Protein AF-A0ABD0Q1V8-F1 (afdb_monomer_lite)

Structure (mmCIF, N/CA/C/O backbone):
data_AF-A0ABD0Q1V8-F1
#
_entry.id   AF-A0ABD0Q1V8-F1
#
loop_
_atom_site.group_PDB
_atom_site.id
_atom_site.type_symbol
_atom_site.label_atom_id
_atom_site.label_alt_id
_atom_site.label_comp_id
_atom_site.label_asym_id
_atom_site.label_entity_id
_atom_site.label_seq_id
_atom_site.pdbx_PDB_ins_code
_atom_site.Cartn_x
_atom_site.Cartn_y
_atom_site.Cartn_z
_atom_site.occupancy
_atom_si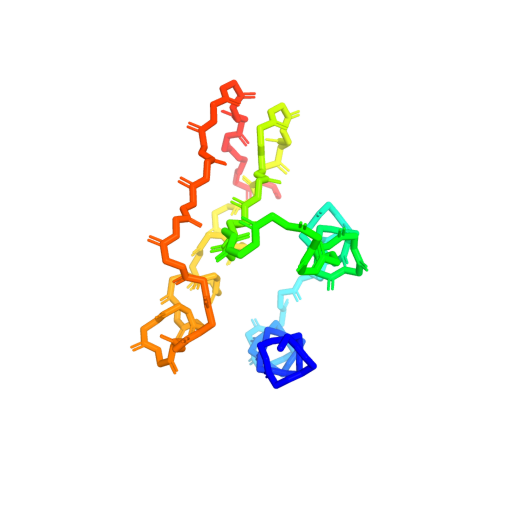te.B_iso_or_equiv
_atom_site.auth_seq_id
_atom_site.auth_comp_id
_atom_site.auth_asym_id
_atom_site.auth_atom_id
_atom_site.pdbx_PDB_model_num
ATOM 1 N N . MET A 1 1 ? 0.541 -4.029 13.473 1.00 75.94 1 MET A N 1
ATOM 2 C CA . MET A 1 1 ? 1.237 -3.275 12.403 1.00 75.94 1 MET A CA 1
ATOM 3 C C . MET A 1 1 ? 2.575 -3.886 12.014 1.00 75.94 1 MET A C 1
ATOM 5 O O . MET A 1 1 ? 2.841 -3.969 10.822 1.00 75.94 1 MET A O 1
ATOM 9 N N . GLU A 1 2 ? 3.413 -4.338 12.957 1.00 80.94 2 GLU A N 1
ATOM 10 C CA . GLU A 1 2 ? 4.690 -4.981 12.595 1.00 80.94 2 GLU A CA 1
ATOM 11 C C . GLU A 1 2 ? 4.510 -6.226 11.713 1.00 80.94 2 GLU A C 1
ATOM 13 O O . GLU A 1 2 ? 5.272 -6.410 10.765 1.00 80.94 2 GLU A O 1
ATOM 18 N N . ASP A 1 3 ? 3.464 -7.026 11.947 1.00 87.19 3 ASP A N 1
ATOM 19 C CA . ASP A 1 3 ? 3.148 -8.188 11.104 1.00 87.19 3 ASP A CA 1
ATOM 20 C C . ASP A 1 3 ? 2.707 -7.799 9.687 1.00 87.19 3 ASP A C 1
ATOM 22 O O . ASP A 1 3 ? 3.124 -8.435 8.716 1.00 87.19 3 ASP A O 1
ATOM 26 N N . PHE A 1 4 ? 1.936 -6.712 9.548 1.00 89.62 4 PHE A N 1
ATOM 27 C CA . PHE A 1 4 ? 1.572 -6.146 8.245 1.00 89.62 4 PHE A CA 1
ATOM 28 C C . PHE A 1 4 ? 2.825 -5.682 7.500 1.00 89.62 4 PHE A C 1
ATOM 30 O O . PHE A 1 4 ? 3.063 -6.094 6.368 1.00 89.62 4 PHE A O 1
ATOM 37 N N . ARG A 1 5 ? 3.684 -4.895 8.165 1.00 90.69 5 ARG A N 1
ATOM 38 C CA . ARG A 1 5 ? 4.957 -4.423 7.601 1.00 90.69 5 ARG A CA 1
ATOM 39 C C . ARG A 1 5 ? 5.844 -5.588 7.173 1.00 90.69 5 ARG A C 1
ATOM 41 O O . ARG A 1 5 ? 6.403 -5.563 6.081 1.00 90.69 5 ARG A O 1
ATOM 48 N N . ARG A 1 6 ? 5.972 -6.618 8.010 1.00 92.88 6 ARG A N 1
ATOM 49 C CA . ARG A 1 6 ? 6.765 -7.814 7.702 1.00 92.88 6 ARG A CA 1
ATOM 50 C C . ARG A 1 6 ? 6.204 -8.561 6.495 1.00 92.88 6 ARG A C 1
ATOM 52 O O . ARG A 1 6 ? 6.976 -8.972 5.633 1.00 92.88 6 ARG A O 1
ATOM 59 N N . SER A 1 7 ? 4.885 -8.710 6.419 1.00 93.62 7 SER A N 1
ATOM 60 C CA . SER A 1 7 ? 4.208 -9.364 5.296 1.00 93.62 7 SER A CA 1
ATOM 61 C C . SER A 1 7 ? 4.367 -8.576 3.999 1.00 93.62 7 SER A C 1
ATOM 63 O O . SER A 1 7 ? 4.703 -9.169 2.980 1.00 93.62 7 SER A O 1
ATOM 65 N N . TYR A 1 8 ? 4.217 -7.252 4.053 1.00 94.69 8 TYR A N 1
ATOM 66 C CA . TYR A 1 8 ? 4.447 -6.351 2.925 1.00 94.69 8 TYR A CA 1
ATOM 67 C C . TYR A 1 8 ? 5.876 -6.469 2.387 1.00 94.69 8 TYR A C 1
ATOM 69 O O . TYR A 1 8 ? 6.067 -6.823 1.228 1.00 94.69 8 TYR A O 1
ATOM 77 N N . LEU A 1 9 ? 6.884 -6.296 3.249 1.00 95.19 9 LEU A N 1
ATOM 78 C CA . LEU A 1 9 ? 8.295 -6.405 2.859 1.00 95.19 9 LEU A CA 1
ATOM 79 C C . LEU A 1 9 ? 8.635 -7.786 2.280 1.00 95.19 9 LEU A C 1
ATOM 81 O O . LEU A 1 9 ? 9.393 -7.890 1.315 1.00 95.19 9 LEU A O 1
ATOM 85 N N . ARG A 1 10 ? 8.070 -8.852 2.859 1.00 96.00 10 ARG A N 1
ATOM 86 C CA . ARG A 1 10 ? 8.244 -10.216 2.357 1.00 96.00 10 ARG A CA 1
ATOM 87 C C . ARG A 1 10 ? 7.662 -10.370 0.951 1.00 96.00 10 ARG A C 1
ATOM 89 O O . ARG A 1 10 ? 8.351 -10.901 0.088 1.00 96.00 10 ARG A O 1
ATOM 96 N N . LEU A 1 11 ? 6.436 -9.902 0.714 1.00 95.88 11 LEU A N 1
ATOM 97 C CA . LEU A 1 11 ? 5.780 -10.022 -0.590 1.00 95.88 11 LEU A CA 1
ATOM 98 C C . LEU A 1 11 ? 6.444 -9.157 -1.668 1.00 95.88 11 LEU A C 1
ATOM 100 O O . LEU A 1 11 ? 6.582 -9.631 -2.792 1.00 95.88 11 LEU A O 1
ATOM 104 N N . CYS A 1 12 ? 6.916 -7.950 -1.332 1.00 96.06 12 CYS A N 1
ATOM 105 C CA . CYS A 1 12 ? 7.740 -7.149 -2.242 1.00 96.06 12 CYS A CA 1
ATOM 106 C C . CYS A 1 12 ? 8.986 -7.935 -2.675 1.00 96.06 12 CYS A C 1
ATOM 108 O O . CYS A 1 12 ? 9.236 -8.112 -3.864 1.00 96.06 12 CYS A O 1
ATOM 110 N N . LYS A 1 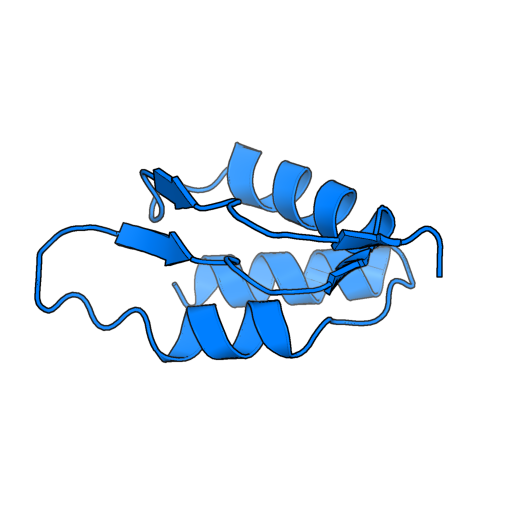13 ? 9.718 -8.508 -1.708 1.00 96.75 13 LYS A N 1
ATOM 111 C CA . LYS A 1 13 ? 10.919 -9.308 -1.981 1.00 96.75 13 LYS A CA 1
ATOM 112 C C . LYS A 1 13 ? 10.628 -10.555 -2.823 1.00 96.75 13 LYS A C 1
ATOM 114 O O . LYS A 1 13 ? 11.400 -10.865 -3.723 1.00 96.75 13 LYS A O 1
ATOM 119 N N . GLU A 1 14 ? 9.553 -11.282 -2.524 1.00 95.94 14 GLU A N 1
ATOM 120 C CA . GLU A 1 14 ? 9.142 -12.478 -3.278 1.00 95.94 14 GLU A CA 1
ATOM 121 C C . GLU A 1 14 ? 8.728 -12.146 -4.720 1.00 95.94 14 GLU A C 1
ATOM 123 O O . GLU A 1 14 ? 8.958 -12.955 -5.616 1.00 95.94 14 GLU A O 1
ATOM 128 N N . GLY A 1 15 ? 8.140 -10.967 -4.942 1.00 93.00 15 GLY A N 1
ATOM 129 C CA . GLY A 1 15 ? 7.735 -10.481 -6.262 1.00 93.00 15 GLY A CA 1
ATOM 130 C C . GLY A 1 15 ? 8.831 -9.761 -7.051 1.00 93.00 15 GLY A C 1
ATOM 131 O O . GLY A 1 15 ? 8.610 -9.462 -8.217 1.00 93.00 15 GLY A O 1
ATOM 132 N N . GLY A 1 16 ? 9.988 -9.473 -6.443 1.00 94.44 16 GLY A N 1
ATOM 133 C CA . GLY A 1 16 ? 11.015 -8.621 -7.056 1.00 94.44 16 GLY A CA 1
ATOM 134 C C . GLY A 1 16 ? 10.571 -7.163 -7.225 1.00 94.44 16 GLY A C 1
ATOM 135 O O . GLY A 1 16 ? 11.058 -6.485 -8.120 1.00 94.44 16 GLY A O 1
ATOM 136 N N . ILE A 1 17 ? 9.637 -6.711 -6.387 1.00 94.12 17 ILE A N 1
ATOM 137 C CA . ILE A 1 17 ? 9.023 -5.382 -6.429 1.00 94.12 17 ILE A CA 1
ATOM 138 C C . ILE A 1 17 ? 9.760 -4.461 -5.457 1.00 94.12 17 ILE A C 1
ATOM 140 O O . ILE A 1 17 ? 10.007 -4.838 -4.304 1.00 94.12 17 ILE A O 1
ATOM 144 N N . ASP A 1 18 ? 10.062 -3.242 -5.898 1.00 92.38 18 ASP A N 1
ATOM 145 C CA . ASP A 1 18 ? 10.648 -2.218 -5.040 1.00 92.38 18 ASP A CA 1
ATOM 146 C C . ASP A 1 18 ? 9.678 -1.783 -3.938 1.00 92.38 18 ASP A C 1
ATOM 148 O O . ASP A 1 18 ? 8.483 -1.562 -4.139 1.00 92.38 18 ASP A O 1
ATOM 152 N N . THR A 1 19 ? 10.198 -1.656 -2.721 1.00 93.06 19 THR A N 1
ATOM 153 C CA . THR A 1 19 ? 9.387 -1.245 -1.576 1.00 93.06 19 THR A CA 1
ATOM 154 C C . THR A 1 19 ? 9.165 0.262 -1.608 1.00 93.06 19 THR A C 1
ATOM 156 O O . THR A 1 19 ? 10.105 1.018 -1.363 1.00 93.06 19 THR A O 1
ATOM 159 N N . GLN A 1 20 ? 7.926 0.713 -1.821 1.00 91.44 20 GLN A N 1
ATOM 160 C CA . GLN A 1 20 ? 7.622 2.143 -1.728 1.00 91.44 20 GLN A CA 1
ATOM 161 C C . GLN A 1 20 ? 7.729 2.678 -0.293 1.00 91.44 20 GLN A C 1
ATOM 163 O O . GLN A 1 20 ? 7.092 2.171 0.636 1.00 91.44 20 GLN A O 1
ATOM 168 N N . GLU A 1 21 ? 8.506 3.753 -0.134 1.00 90.25 21 GLU A N 1
ATOM 169 C CA . GLU A 1 21 ? 8.728 4.428 1.150 1.00 90.25 21 GLU A CA 1
ATOM 170 C C . GLU A 1 21 ? 7.446 5.060 1.704 1.00 90.25 21 GLU A C 1
ATOM 172 O O . GLU A 1 21 ? 7.207 4.992 2.909 1.00 90.25 21 GLU A O 1
ATOM 177 N N . SER A 1 22 ? 6.580 5.589 0.833 1.00 89.62 22 SER A N 1
ATOM 178 C CA . SER A 1 22 ? 5.290 6.184 1.204 1.00 89.62 22 SER A CA 1
ATOM 179 C C . SER A 1 22 ? 4.413 5.221 2.011 1.00 89.62 22 SER A C 1
ATOM 181 O O . SER A 1 22 ? 3.847 5.606 3.033 1.00 89.62 22 SER A O 1
ATOM 183 N N . VAL A 1 23 ? 4.372 3.943 1.621 1.00 91.00 23 VAL A N 1
ATOM 184 C CA . VAL A 1 23 ? 3.663 2.892 2.366 1.00 91.00 23 VAL A CA 1
ATOM 185 C C . VAL A 1 23 ? 4.336 2.640 3.716 1.00 91.00 23 VAL A C 1
ATOM 187 O O . VAL A 1 23 ? 3.666 2.575 4.743 1.00 91.00 23 VAL A O 1
ATOM 190 N N . LEU A 1 24 ? 5.666 2.514 3.748 1.00 90.44 24 LEU A N 1
ATOM 191 C CA . LEU A 1 24 ? 6.401 2.219 4.983 1.00 90.44 24 LEU A CA 1
ATOM 192 C C . LEU A 1 24 ? 6.301 3.342 6.022 1.00 90.44 24 LEU A C 1
ATOM 194 O O . LEU A 1 24 ? 6.207 3.046 7.216 1.00 90.44 24 LEU A O 1
ATOM 198 N N . ALA A 1 25 ? 6.302 4.600 5.578 1.00 88.12 25 ALA A N 1
ATOM 199 C CA . ALA A 1 25 ? 6.133 5.768 6.435 1.00 88.12 25 ALA A CA 1
ATOM 200 C C . ALA A 1 25 ? 4.785 5.716 7.168 1.00 88.12 25 ALA A C 1
ATOM 202 O O . ALA A 1 25 ? 4.733 5.864 8.389 1.00 88.12 25 ALA A O 1
ATOM 203 N N . GLN A 1 26 ? 3.714 5.372 6.450 1.00 86.00 26 GLN A N 1
ATOM 204 C CA . GLN A 1 26 ? 2.374 5.251 7.026 1.00 86.00 26 GLN A CA 1
ATOM 205 C C . GLN A 1 26 ? 2.285 4.146 8.074 1.00 86.00 26 GLN A C 1
ATOM 207 O O . GLN A 1 26 ? 1.674 4.345 9.121 1.00 86.00 26 GLN A O 1
ATOM 212 N N . LEU A 1 27 ? 2.960 3.014 7.851 1.00 81.62 27 LEU A N 1
ATOM 213 C CA . LEU A 1 27 ? 3.017 1.907 8.815 1.00 81.62 27 LEU A CA 1
ATOM 214 C C . LEU A 1 27 ? 3.794 2.245 10.098 1.00 81.62 27 LEU A C 1
ATOM 216 O O . LEU A 1 27 ? 3.651 1.542 11.099 1.00 81.62 27 LEU A O 1
ATOM 220 N N . HIS A 1 28 ? 4.644 3.274 10.070 1.00 73.75 28 HIS A N 1
ATOM 221 C CA . HIS A 1 28 ? 5.356 3.766 11.249 1.00 73.75 28 HIS A CA 1
ATOM 222 C C . HIS A 1 28 ? 4.541 4.825 12.014 1.00 73.75 28 HIS A C 1
ATOM 224 O O . HIS A 1 28 ? 4.597 4.867 13.246 1.00 73.75 28 HIS A O 1
ATOM 230 N N . ASP A 1 29 ? 3.771 5.650 11.297 1.00 66.88 29 ASP A N 1
ATOM 231 C CA . ASP A 1 29 ? 3.007 6.770 11.862 1.00 66.88 29 ASP A CA 1
ATOM 232 C C . ASP A 1 29 ? 1.587 6.426 12.321 1.00 66.88 29 ASP A C 1
ATOM 234 O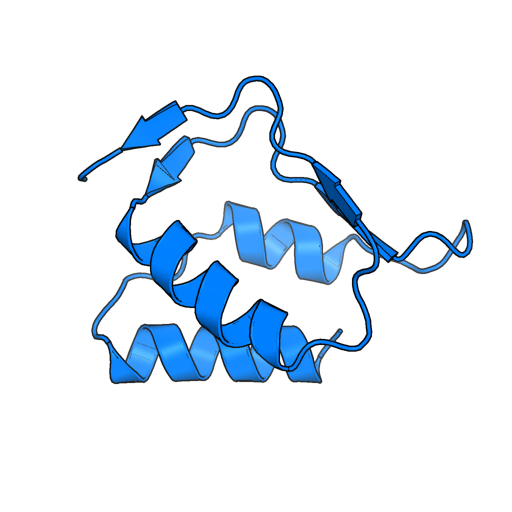 O . ASP A 1 29 ? 0.978 7.230 13.029 1.00 66.88 29 ASP A O 1
ATOM 238 N N . THR A 1 30 ? 1.066 5.226 12.030 1.00 62.62 30 THR A N 1
ATOM 239 C CA . THR A 1 30 ? -0.252 4.782 12.526 1.00 62.62 30 THR A CA 1
ATOM 240 C C . THR A 1 30 ? -0.237 4.454 14.027 1.00 62.62 30 THR A C 1
ATOM 242 O O . THR A 1 30 ? -0.585 3.372 14.487 1.00 62.62 30 THR A O 1
ATOM 245 N N . ARG A 1 31 ? 0.177 5.400 14.869 1.00 56.81 31 ARG A N 1
ATOM 246 C CA . ARG A 1 31 ? 0.023 5.278 16.317 1.00 56.81 31 ARG A CA 1
ATOM 247 C C . ARG A 1 31 ? -1.466 5.330 16.635 1.00 56.81 31 ARG A C 1
ATOM 249 O O . ARG A 1 31 ? -2.151 6.280 16.273 1.00 56.81 31 ARG A O 1
ATOM 256 N N . ALA A 1 32 ? -1.931 4.300 17.335 1.00 53.62 32 ALA A N 1
ATOM 257 C CA . ALA A 1 32 ? -3.305 4.005 17.742 1.00 53.62 32 ALA A CA 1
ATOM 258 C C . ALA A 1 32 ? -3.953 5.045 18.690 1.00 53.62 32 ALA A C 1
ATOM 260 O O . ALA A 1 32 ? -4.659 4.685 19.627 1.00 53.62 32 ALA A O 1
ATOM 261 N N . ALA A 1 33 ? -3.710 6.340 18.486 1.00 51.25 33 ALA A N 1
ATOM 262 C CA . ALA A 1 33 ? -4.188 7.413 19.350 1.00 51.25 33 ALA A CA 1
ATOM 263 C C . ALA A 1 33 ? -5.706 7.645 19.236 1.00 51.25 33 ALA A C 1
ATOM 265 O O . ALA A 1 33 ? -6.296 8.237 20.134 1.00 51.25 33 ALA A O 1
ATOM 266 N N . THR A 1 34 ? -6.348 7.170 18.164 1.00 55.66 34 THR A N 1
ATOM 267 C CA . THR A 1 34 ? -7.774 7.424 17.886 1.00 55.66 34 THR A CA 1
ATOM 268 C C . THR A 1 34 ? -8.619 6.154 17.759 1.00 55.66 34 THR A C 1
ATOM 270 O O . THR A 1 34 ? -9.808 6.247 17.475 1.00 55.66 34 THR A O 1
ATOM 273 N N . GLY A 1 35 ? -8.036 4.963 17.956 1.00 61.34 35 GLY A N 1
ATOM 274 C CA . GLY A 1 35 ? -8.731 3.679 17.765 1.00 61.34 35 GLY A CA 1
ATOM 275 C C . GLY A 1 35 ? -9.055 3.333 16.304 1.00 61.34 35 GLY A C 1
ATOM 276 O O . GLY A 1 35 ? -9.522 2.231 16.033 1.00 61.34 35 GLY A O 1
ATOM 277 N N . ILE A 1 36 ? -8.768 4.236 15.363 1.00 65.38 36 ILE A N 1
ATOM 278 C CA . ILE A 1 36 ? -8.957 4.029 13.929 1.00 65.38 36 ILE A CA 1
ATOM 279 C C . ILE A 1 36 ? -7.644 3.494 13.354 1.00 65.38 36 ILE A C 1
ATOM 281 O O . ILE A 1 36 ? -6.637 4.201 13.313 1.00 65.38 36 ILE A O 1
ATOM 285 N N . CYS A 1 37 ? -7.649 2.240 12.908 1.00 82.31 37 CYS A N 1
ATOM 286 C CA . CYS A 1 37 ? -6.542 1.663 12.154 1.00 82.31 37 CYS A CA 1
ATOM 287 C C . CYS A 1 37 ? -6.790 1.909 10.665 1.00 82.31 37 CYS A C 1
ATOM 289 O O . CYS A 1 37 ? -7.454 1.122 9.991 1.00 82.31 37 CYS A O 1
ATOM 291 N N . ARG A 1 38 ? -6.278 3.033 10.163 1.00 87.62 38 ARG A N 1
ATOM 292 C CA . ARG A 1 38 ? -6.439 3.467 8.773 1.00 87.62 38 ARG A CA 1
ATOM 293 C C . ARG A 1 38 ? -5.092 3.573 8.080 1.00 87.62 38 ARG A C 1
ATOM 295 O O . ARG A 1 38 ? -4.184 4.199 8.6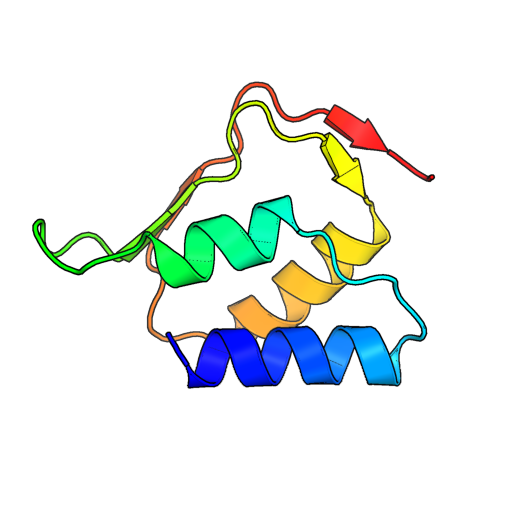15 1.00 87.62 38 ARG A O 1
ATOM 302 N N . LEU A 1 39 ? -4.989 3.000 6.887 1.00 90.06 39 LEU A N 1
ATOM 303 C CA . LEU A 1 39 ? -3.839 3.183 6.007 1.00 90.06 39 LEU A CA 1
ATOM 304 C C . LEU A 1 39 ? -4.113 4.379 5.088 1.00 90.06 39 LEU A C 1
ATOM 306 O O . LEU A 1 39 ? -4.951 4.290 4.190 1.00 90.06 39 LEU A O 1
ATOM 310 N N . ASP A 1 40 ? -3.457 5.509 5.343 1.00 91.19 40 ASP A N 1
ATOM 311 C CA . ASP A 1 40 ? -3.653 6.734 4.565 1.00 91.19 40 ASP A CA 1
ATOM 312 C C . ASP A 1 40 ? -2.592 6.873 3.476 1.00 91.19 40 ASP A C 1
ATOM 314 O O . ASP A 1 40 ? -1.429 7.119 3.763 1.00 91.19 40 ASP A O 1
ATOM 318 N N . LEU A 1 41 ? -2.985 6.716 2.215 1.00 92.25 41 LEU A N 1
ATOM 319 C CA . LEU A 1 41 ? -2.086 6.888 1.074 1.00 92.25 41 LEU A CA 1
ATOM 320 C C . LEU A 1 41 ? -2.487 8.098 0.223 1.00 92.25 41 LEU A C 1
ATOM 322 O O . LEU A 1 41 ? -2.143 8.167 -0.957 1.00 92.25 41 LEU A O 1
ATOM 326 N N . SER A 1 42 ? -3.220 9.054 0.800 1.00 92.62 42 SER A N 1
ATOM 327 C CA . SER A 1 42 ? -3.636 10.247 0.070 1.00 92.62 42 SER A CA 1
ATOM 328 C C . SER A 1 42 ? -2.456 11.090 -0.409 1.00 92.62 42 SER A C 1
ATOM 330 O O . SER A 1 42 ? -1.421 11.198 0.256 1.00 92.62 42 SER A O 1
ATOM 332 N N . GLY A 1 43 ? -2.594 11.650 -1.612 1.00 92.94 43 GLY A N 1
ATOM 333 C CA . GLY A 1 43 ? -1.546 12.442 -2.257 1.00 92.94 43 GLY A CA 1
ATOM 334 C C . GLY A 1 43 ? -0.300 11.647 -2.667 1.00 92.94 43 GLY A C 1
ATOM 335 O O . GLY A 1 43 ? 0.672 12.245 -3.123 1.00 92.94 43 GLY A O 1
ATOM 336 N N . GLN A 1 44 ? -0.276 10.320 -2.484 1.00 92.06 44 GLN A N 1
ATOM 337 C CA . GLN A 1 44 ? 0.871 9.486 -2.846 1.00 92.06 44 GLN A CA 1
ATOM 338 C C . GLN A 1 44 ? 0.770 9.007 -4.297 1.00 92.06 44 GLN A C 1
ATOM 340 O O . GLN A 1 44 ? -0.303 8.623 -4.769 1.00 92.06 44 GLN A O 1
ATOM 345 N N . SER A 1 45 ? 1.911 8.957 -4.988 1.00 92.31 45 SER A N 1
ATOM 346 C CA . SER A 1 45 ? 2.035 8.159 -6.210 1.00 92.31 45 SER A CA 1
ATOM 347 C C . SER A 1 45 ? 2.260 6.707 -5.806 1.00 92.31 45 SER A C 1
ATOM 349 O O . SER A 1 45 ? 3.199 6.425 -5.061 1.00 92.31 45 SER A O 1
ATOM 351 N N . ILE A 1 46 ? 1.404 5.793 -6.252 1.00 92.38 46 ILE A N 1
ATOM 352 C CA . ILE A 1 46 ? 1.447 4.372 -5.895 1.00 92.38 46 ILE A CA 1
ATOM 353 C C . ILE A 1 46 ? 1.591 3.565 -7.179 1.00 92.38 46 ILE A C 1
ATOM 355 O O . ILE A 1 46 ? 0.832 3.763 -8.128 1.00 92.38 46 ILE A O 1
ATOM 359 N N . THR A 1 47 ? 2.554 2.651 -7.213 1.00 93.00 47 THR A N 1
ATOM 360 C CA . THR A 1 47 ? 2.764 1.818 -8.401 1.00 93.00 47 THR A CA 1
ATOM 361 C C . THR A 1 47 ? 1.718 0.705 -8.472 1.00 93.00 47 THR A C 1
ATOM 363 O O . THR A 1 47 ? 1.203 0.242 -7.446 1.00 93.00 47 THR A O 1
ATOM 366 N N . THR A 1 48 ? 1.404 0.228 -9.676 1.00 92.50 48 THR A N 1
ATOM 367 C CA . THR A 1 48 ? 0.501 -0.924 -9.869 1.00 92.50 48 THR A CA 1
ATOM 368 C C . THR A 1 48 ? 0.999 -2.184 -9.150 1.00 92.50 48 THR A C 1
ATOM 370 O O . THR A 1 48 ? 0.203 -2.924 -8.557 1.00 92.50 48 THR A O 1
ATOM 373 N N . ASP A 1 49 ? 2.314 -2.388 -9.112 1.00 94.25 49 ASP A N 1
ATOM 374 C CA . ASP A 1 49 ? 2.957 -3.455 -8.345 1.00 94.25 49 ASP A CA 1
ATOM 375 C C . ASP A 1 49 ? 2.743 -3.288 -6.839 1.00 94.25 49 ASP A C 1
ATOM 377 O O . ASP A 1 49 ? 2.358 -4.237 -6.146 1.00 94.25 49 ASP A O 1
ATOM 381 N N . THR A 1 50 ? 2.892 -2.066 -6.324 1.00 93.56 50 THR A N 1
ATOM 382 C CA . THR A 1 50 ? 2.623 -1.769 -4.914 1.00 93.56 50 THR A CA 1
ATOM 383 C C . THR A 1 50 ? 1.155 -2.011 -4.571 1.00 93.56 50 THR A C 1
ATOM 385 O O . THR A 1 50 ? 0.868 -2.654 -3.560 1.00 93.56 50 THR A O 1
ATOM 388 N N . CYS A 1 51 ? 0.212 -1.591 -5.420 1.00 93.38 51 CYS A N 1
ATOM 389 C CA . CYS A 1 51 ? -1.211 -1.897 -5.245 1.00 93.38 51 CYS A CA 1
ATOM 390 C C . CYS A 1 51 ? -1.477 -3.408 -5.204 1.00 93.38 51 CYS A C 1
ATOM 392 O O . CYS A 1 51 ? -2.247 -3.881 -4.365 1.00 93.38 51 CYS A O 1
ATOM 394 N N . SER A 1 52 ? -0.813 -4.173 -6.071 1.00 94.06 52 SER A N 1
ATOM 395 C CA . SER A 1 52 ? -0.942 -5.631 -6.124 1.00 94.06 52 SER A CA 1
ATOM 396 C C . SER A 1 52 ? -0.434 -6.295 -4.842 1.00 94.06 52 SER A C 1
ATOM 398 O O . SER A 1 52 ? -1.096 -7.180 -4.288 1.00 94.06 52 SER A O 1
ATOM 400 N N . VAL A 1 53 ? 0.712 -5.845 -4.323 1.00 95.62 53 VAL A N 1
ATOM 401 C CA . VAL A 1 53 ? 1.250 -6.320 -3.042 1.00 95.62 53 VAL A CA 1
ATOM 402 C C . VAL A 1 53 ? 0.331 -5.927 -1.888 1.00 95.62 53 VAL A C 1
ATOM 404 O O . VAL A 1 53 ? -0.017 -6.790 -1.082 1.00 95.62 53 VAL A O 1
ATOM 407 N N . LEU A 1 54 ? -0.109 -4.667 -1.822 1.00 94.00 54 LEU A N 1
ATOM 408 C CA . LEU A 1 54 ? -1.037 -4.185 -0.796 1.00 94.00 54 LEU A CA 1
ATOM 409 C C . LEU A 1 54 ? -2.306 -5.034 -0.765 1.00 94.00 54 LEU A C 1
ATOM 411 O O . LEU A 1 54 ? -2.677 -5.516 0.302 1.00 94.00 54 LEU A O 1
ATOM 415 N N . GLY A 1 55 ? -2.912 -5.306 -1.923 1.00 94.06 55 GLY A N 1
ATOM 416 C CA . GLY A 1 55 ? -4.092 -6.165 -2.021 1.00 94.06 55 GLY A CA 1
ATOM 417 C C . GLY A 1 55 ? -3.869 -7.553 -1.413 1.00 94.06 55 GLY A C 1
ATOM 418 O O . GLY A 1 55 ? -4.728 -8.055 -0.693 1.00 94.06 55 GLY A O 1
ATOM 419 N N . ARG A 1 56 ? -2.694 -8.158 -1.626 1.00 95.12 56 ARG A N 1
ATOM 420 C CA . ARG A 1 56 ? -2.343 -9.463 -1.039 1.00 95.12 56 ARG A CA 1
ATOM 421 C C . ARG A 1 56 ? -2.109 -9.412 0.468 1.00 95.12 56 ARG A C 1
ATOM 423 O O . ARG A 1 56 ? -2.492 -10.350 1.165 1.00 95.12 56 ARG A O 1
ATOM 430 N N . VAL A 1 57 ? -1.470 -8.359 0.978 1.00 93.75 57 VAL A N 1
ATOM 431 C CA . VAL A 1 57 ? -1.269 -8.213 2.429 1.00 93.75 57 VAL A CA 1
ATOM 432 C C . VAL A 1 57 ? -2.614 -7.988 3.118 1.00 93.75 57 VAL A C 1
ATOM 434 O O . VAL A 1 57 ? -2.919 -8.664 4.096 1.00 93.75 57 VAL A O 1
ATOM 437 N N . LEU A 1 58 ? -3.434 -7.091 2.566 1.00 92.44 58 LEU A N 1
ATOM 438 C CA . LEU A 1 58 ? -4.730 -6.699 3.118 1.00 92.44 58 LEU A CA 1
ATOM 439 C C . LEU A 1 58 ? -5.740 -7.849 3.164 1.00 92.44 58 LEU A C 1
ATOM 441 O O . LEU A 1 58 ? -6.573 -7.881 4.060 1.00 92.44 58 LEU A O 1
ATOM 445 N N . GLN A 1 59 ? -5.642 -8.831 2.261 1.00 91.06 59 GLN A N 1
ATOM 446 C CA . GLN A 1 59 ? -6.495 -10.030 2.292 1.00 91.06 59 GLN A CA 1
ATOM 447 C C . GLN A 1 59 ? -6.434 -10.799 3.618 1.00 91.06 59 GLN A C 1
ATOM 449 O O . GLN A 1 59 ? -7.412 -11.444 3.985 1.00 91.06 59 GLN A O 1
ATOM 454 N N . ASN A 1 60 ? -5.295 -10.760 4.313 1.00 84.00 60 ASN A N 1
ATOM 455 C CA . ASN A 1 60 ? -5.099 -11.447 5.591 1.00 84.00 60 ASN A CA 1
ATOM 456 C C . ASN A 1 60 ? -4.912 -10.462 6.750 1.00 84.00 60 ASN A C 1
ATOM 458 O O . ASN A 1 60 ? -4.520 -10.868 7.844 1.00 84.00 60 ASN A O 1
ATOM 462 N N . ASP A 1 61 ? -5.133 -9.171 6.505 1.00 85.62 61 ASP A N 1
ATOM 463 C CA . ASP A 1 61 ? -4.935 -8.155 7.517 1.00 85.62 61 ASP A CA 1
ATOM 464 C C . ASP A 1 61 ? -6.145 -8.064 8.449 1.00 85.62 61 ASP A C 1
ATOM 466 O O . ASP A 1 61 ? -7.299 -8.074 8.0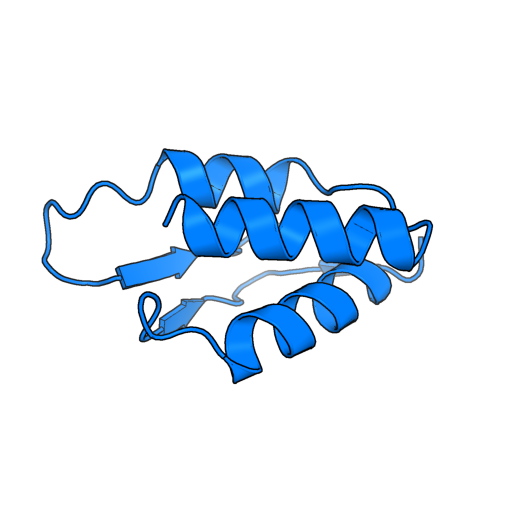28 1.00 85.62 61 ASP A O 1
ATOM 470 N N . THR A 1 62 ? -5.859 -7.968 9.743 1.00 83.50 62 THR A N 1
ATOM 471 C CA . THR A 1 62 ? -6.864 -7.774 10.795 1.00 83.50 62 THR A CA 1
ATOM 472 C C . THR A 1 62 ? -6.667 -6.450 11.524 1.00 83.50 62 THR A C 1
ATOM 474 O O . THR A 1 62 ? -7.339 -6.200 12.523 1.00 83.50 62 THR A O 1
ATOM 477 N N . VAL A 1 63 ? -5.686 -5.647 11.100 1.00 83.00 63 VAL A N 1
ATOM 478 C CA . VAL A 1 63 ? -5.324 -4.392 11.753 1.00 83.00 63 VAL A CA 1
ATOM 479 C C . VAL A 1 63 ? -6.076 -3.242 11.103 1.00 83.00 63 VAL A C 1
ATOM 481 O O . VAL A 1 63 ? -6.845 -2.576 11.786 1.00 83.00 63 VAL A O 1
ATOM 484 N N . PHE A 1 64 ? -5.874 -3.003 9.810 1.00 87.19 64 PHE A N 1
ATOM 485 C CA . PHE A 1 64 ? -6.477 -1.896 9.084 1.00 87.19 64 PHE A CA 1
ATOM 486 C C . PHE A 1 64 ? -7.940 -2.184 8.750 1.00 87.19 64 PHE A C 1
ATOM 488 O O . PHE A 1 64 ? -8.276 -3.150 8.072 1.00 87.19 64 PHE A O 1
ATOM 495 N N . THR A 1 65 ? -8.822 -1.299 9.204 1.00 86.50 65 THR A N 1
ATOM 496 C CA . THR A 1 65 ? -10.260 -1.340 8.905 1.00 86.50 65 THR A CA 1
ATOM 497 C C . THR A 1 65 ? -10.642 -0.368 7.794 1.00 86.50 65 THR A C 1
ATOM 499 O O . THR A 1 65 ? -11.739 -0.451 7.248 1.00 86.50 65 THR A O 1
ATOM 502 N N . GLU A 1 66 ? -9.746 0.562 7.462 1.00 89.19 66 GLU A N 1
ATOM 503 C CA . GLU A 1 66 ? -9.946 1.588 6.446 1.00 89.19 66 GLU A CA 1
ATOM 504 C C . GLU A 1 66 ? -8.675 1.802 5.624 1.00 89.19 66 GLU A C 1
ATOM 506 O O . GLU A 1 66 ? -7.554 1.739 6.136 1.00 89.19 66 GLU A O 1
ATOM 511 N N . ILE A 1 67 ? -8.865 2.142 4.351 1.00 90.44 67 ILE A N 1
ATOM 512 C CA . ILE A 1 67 ? -7.804 2.592 3.453 1.00 90.44 67 ILE A CA 1
ATOM 513 C C . ILE A 1 67 ? -8.279 3.893 2.818 1.00 90.44 67 ILE A C 1
ATOM 515 O O . ILE A 1 67 ? -9.369 3.936 2.245 1.00 90.44 67 ILE A O 1
ATOM 519 N N . LEU A 1 68 ? -7.471 4.949 2.910 1.00 91.56 68 LEU A N 1
ATOM 520 C CA . LEU A 1 68 ? -7.729 6.192 2.193 1.00 91.56 68 LEU A CA 1
ATOM 521 C C . LEU A 1 68 ? -6.873 6.260 0.938 1.00 91.56 68 LEU A C 1
ATOM 523 O O . LEU A 1 68 ? -5.653 6.376 1.012 1.00 91.56 68 LEU A O 1
ATOM 527 N N . LEU A 1 69 ? -7.557 6.254 -0.202 1.00 92.19 69 LEU A N 1
ATOM 528 C CA . LEU A 1 69 ? -6.996 6.550 -1.512 1.00 92.19 69 LEU A CA 1
ATOM 529 C C . LEU A 1 69 ? -7.698 7.801 -2.043 1.00 92.19 69 LEU A C 1
ATOM 531 O O . LEU A 1 69 ? -8.818 7.729 -2.542 1.00 92.19 69 LEU A O 1
ATOM 535 N N . SER A 1 70 ? -7.067 8.959 -1.871 1.00 93.81 70 SER A N 1
ATOM 536 C CA . SER A 1 70 ? -7.583 10.249 -2.331 1.00 93.81 70 SER A CA 1
ATOM 537 C C . SER A 1 70 ? -6.444 11.039 -2.943 1.00 93.81 70 SER A C 1
ATOM 539 O O . SER A 1 70 ? -5.393 11.152 -2.321 1.00 93.81 70 SER A O 1
ATOM 541 N N . ASP A 1 71 ? -6.655 11.600 -4.131 1.00 93.25 71 ASP A N 1
ATOM 542 C CA . ASP A 1 71 ? -5.603 12.320 -4.865 1.00 93.25 71 ASP A CA 1
ATOM 543 C C . ASP A 1 71 ? -4.332 11.466 -5.074 1.00 93.25 71 ASP A C 1
ATOM 545 O O . ASP A 1 71 ? -3.206 11.947 -5.012 1.00 93.25 71 ASP A O 1
ATOM 549 N N . CYS A 1 72 ? -4.513 10.153 -5.256 1.00 91.19 72 CYS A N 1
ATOM 550 C CA . CYS A 1 72 ? -3.422 9.231 -5.557 1.00 91.19 72 CYS A CA 1
ATOM 551 C C . CYS A 1 72 ? -3.193 9.170 -7.068 1.00 91.19 72 CYS A C 1
ATOM 553 O O . CYS A 1 72 ? -4.148 9.040 -7.837 1.00 91.19 72 CYS A O 1
ATOM 555 N N . MET A 1 73 ? -1.929 9.161 -7.483 1.00 90.44 73 MET A N 1
ATOM 556 C CA . MET A 1 73 ? -1.549 8.860 -8.864 1.00 90.44 73 MET A CA 1
ATOM 557 C C . MET A 1 73 ? -1.157 7.387 -8.956 1.00 90.44 73 MET A C 1
ATOM 559 O O . MET A 1 73 ? -0.341 6.921 -8.167 1.00 90.44 73 MET A O 1
ATOM 563 N N . LEU A 1 74 ? -1.741 6.647 -9.899 1.00 87.69 74 LEU A N 1
ATOM 564 C CA . LEU A 1 74 ? -1.333 5.273 -10.192 1.00 87.69 74 LEU A CA 1
ATOM 565 C C . LEU A 1 74 ? -0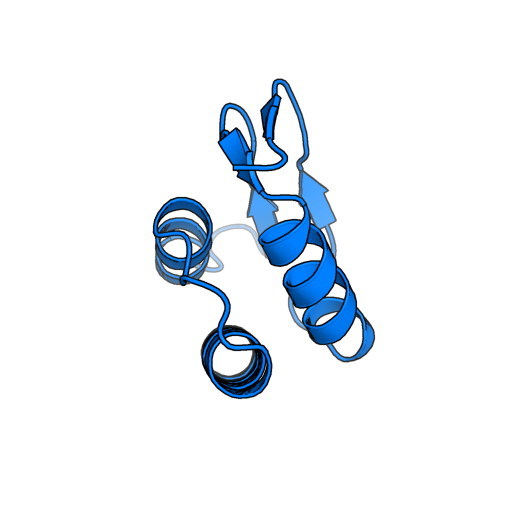.305 5.289 -11.323 1.00 87.69 74 LEU A C 1
ATOM 567 O O . LEU A 1 74 ? -0.614 5.783 -12.408 1.00 87.69 74 LEU A O 1
ATOM 571 N N . SER A 1 75 ? 0.893 4.758 -11.072 1.00 81.50 75 SER A N 1
ATOM 572 C CA . SER A 1 75 ? 1.955 4.625 -12.078 1.00 81.50 75 SER A CA 1
ATOM 573 C C . SER A 1 75 ? 2.193 3.164 -12.465 1.00 81.50 75 SER A C 1
ATOM 575 O O . SER A 1 75 ? 2.043 2.249 -11.653 1.00 81.50 75 SER A O 1
ATOM 577 N N . GLU A 1 76 ? 2.565 2.945 -13.725 1.00 74.38 76 GLU A N 1
ATOM 578 C CA . GLU A 1 76 ? 3.122 1.668 -14.204 1.00 74.38 76 GLU A CA 1
ATOM 579 C C . GLU A 1 76 ? 4.652 1.604 -14.049 1.00 74.38 76 GLU A C 1
ATOM 581 O O . GLU A 1 76 ? 5.236 0.543 -14.246 1.00 74.38 76 GLU A O 1
ATOM 586 N N . GLU A 1 77 ? 5.278 2.736 -13.708 1.00 58.91 77 GLU A N 1
ATOM 587 C CA . GLU A 1 77 ? 6.689 2.858 -13.309 1.00 58.91 77 GLU A CA 1
ATOM 588 C C . GLU A 1 77 ? 6.914 2.398 -11.871 1.00 58.91 77 GLU A C 1
ATOM 590 O O . GLU A 1 77 ? 6.036 2.714 -11.025 1.00 58.91 77 GLU A O 1
#

Radius of gyration: 11.87 Å; chains: 1; bounding box: 21×25×34 Å

Sequence (77 aa):
MEDFRRSYLRLCKEGGIDTQESVLAQLHDTRAATGICRLDLSGQSITTDTCSVLGRVLQNDTVFTEILLSDCMLSEE

Organism: Cirrhinus mrigala (NCBI:txid683832)

Foldseek 3Di:
DVVLVVQLVVLCVVVVHDDDPLQVVQVVPQDCPPVAQEREQELEAAEPVSVVSNVVSVVPDPRHPYYDYHNYHYDPD

Secondary structure (DSSP, 8-state):
-HHHHHHHHHHHHHHT----HHHHHHHHH---SSS--EEE-TT-EEEHHHHHHHHHHHTT-SS-SEEE-SSPEEE--

InterPro domains:
  IPR052116 Centrosome and Cilium Assembly Protein [PTHR23170] (1-77)

pLDDT: mean 86.64, std 11.22, range [51.25, 96.75]